Protein AF-A0A139HAS5-F1 (afdb_monomer)

Solvent-accessible surface area (backbone atoms only — not comparable to full-atom values): 5647 Å² total; per-residue (Å²): 131,67,65,69,60,57,53,52,50,51,52,53,50,53,53,50,50,51,53,52,48,50,50,51,52,64,73,72,41,77,68,82,78,64,56,66,49,66,42,53,45,99,86,67,42,25,51,62,56,49,54,52,52,55,51,48,53,52,48,52,50,48,44,73,76,62,57,64,87,67,73,79,74,75,75,75,53,75,66,62,58,52,57,57,51,54,62,65,58,58,80,76,112

Secondary structure (DSSP, 8-state):
--HHHHHHHHHHHHHHHHHHHHHHHHHHS--TTTHHHHS--TTS--HHHHHHHHHHHHHHHHHHHH-----------HHHHHHHHHHHHHTT-

Mean predicted aligned error: 18.49 Å

Organism: NCBI:txid321146

Foldseek 3Di:
DDVVVVVVVVVVVVVVVVVVVVVCCVVVPPPPDDCQQVPQDPVRDGPVRVVVVVVVVVVVVCCVVPVDVPPPPPPPPPVVVVVVVVVVVVVVD

Sequence (93 aa):
MNDHVVILLCLLGAGAALLLGYAIFRYFMPSAGRNDIERPGPDGMTQVQYMRTVRLRNHEQLQAMYAPRQPRRTMYTHEEYNHRTSDATSDFY

Structure (mmCIF, N/CA/C/O backbone):
data_AF-A0A139HAS5-F1
#
_entry.id   AF-A0A139HAS5-F1
#
loop_
_atom_site.group_PDB
_atom_site.id
_atom_site.type_symbol
_atom_site.label_atom_id
_atom_site.label_alt_id
_atom_site.label_comp_id
_atom_site.label_asym_id
_atom_site.label_entity_id
_atom_site.label_seq_id
_atom_site.pdbx_PDB_ins_code
_atom_site.Cartn_x
_atom_site.Cartn_y
_atom_site.Cartn_z
_atom_site.occupancy
_atom_site.B_iso_or_equiv
_atom_site.auth_seq_id
_atom_site.auth_comp_id
_atom_site.auth_asym_id
_atom_site.auth_atom_id
_atom_site.pdbx_PDB_model_num
ATOM 1 N N . MET A 1 1 ? 26.748 0.355 -39.543 1.00 58.41 1 MET A N 1
ATOM 2 C CA . MET A 1 1 ? 25.728 -0.273 -38.673 1.00 58.41 1 MET A CA 1
ATOM 3 C C . MET A 1 1 ? 24.792 0.854 -38.262 1.00 58.41 1 MET A C 1
ATOM 5 O O . MET A 1 1 ? 25.310 1.901 -37.922 1.00 58.41 1 MET A O 1
ATOM 9 N N . ASN A 1 2 ? 23.472 0.733 -38.437 1.00 79.06 2 ASN A N 1
ATOM 10 C CA . ASN A 1 2 ? 22.560 1.874 -38.265 1.00 79.06 2 ASN A CA 1
ATOM 11 C C . ASN A 1 2 ? 22.324 2.162 -36.777 1.00 79.06 2 ASN A C 1
ATOM 13 O O . ASN A 1 2 ? 21.598 1.419 -36.117 1.00 79.06 2 ASN A O 1
ATOM 17 N N . ASP A 1 3 ? 22.902 3.250 -36.274 1.00 84.38 3 ASP A N 1
ATOM 18 C CA . ASP A 1 3 ? 22.865 3.654 -34.859 1.00 84.38 3 ASP A CA 1
ATOM 19 C C . ASP A 1 3 ? 21.434 3.771 -34.309 1.00 84.38 3 ASP A C 1
ATOM 21 O O . ASP A 1 3 ? 21.150 3.402 -33.170 1.00 84.38 3 ASP A O 1
ATOM 25 N N . HIS A 1 4 ? 20.489 4.177 -35.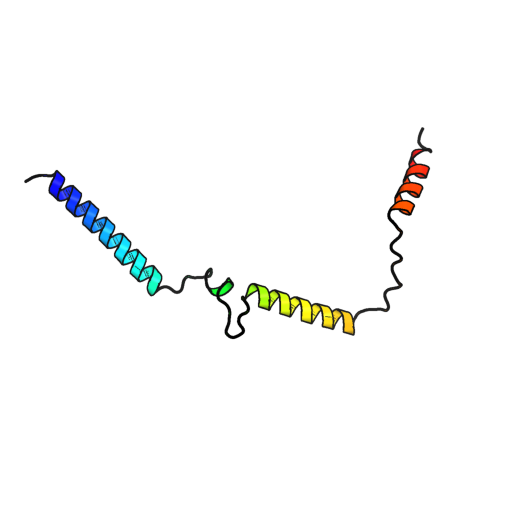159 1.00 86.44 4 HIS A N 1
ATOM 26 C CA . HIS A 1 4 ? 19.065 4.238 -34.830 1.00 86.44 4 HIS A CA 1
ATOM 27 C C . HIS A 1 4 ? 18.473 2.880 -34.423 1.00 86.44 4 HIS A C 1
ATOM 29 O O . HIS A 1 4 ? 17.635 2.820 -33.526 1.00 86.44 4 HIS A O 1
ATOM 35 N N . VAL A 1 5 ? 18.919 1.783 -35.044 1.00 89.62 5 VAL A N 1
ATOM 36 C CA . VAL A 1 5 ? 18.423 0.431 -34.737 1.00 89.62 5 VAL A CA 1
ATOM 37 C C . VAL A 1 5 ? 18.875 0.003 -33.343 1.00 89.62 5 VAL A C 1
ATOM 39 O O . VAL A 1 5 ? 18.093 -0.574 -32.591 1.00 89.62 5 VAL A O 1
ATOM 42 N N . VAL A 1 6 ? 20.112 0.341 -32.971 1.00 89.81 6 VAL A N 1
ATOM 43 C CA . VAL A 1 6 ? 20.672 0.037 -31.646 1.00 89.81 6 VAL A CA 1
ATOM 44 C C . VAL A 1 6 ? 19.913 0.795 -30.555 1.00 89.81 6 VAL A C 1
ATOM 46 O O . VAL A 1 6 ? 19.538 0.213 -29.538 1.00 89.81 6 VAL A O 1
ATOM 49 N N . ILE A 1 7 ? 19.621 2.076 -30.792 1.00 89.31 7 ILE A N 1
ATOM 50 C CA . ILE A 1 7 ? 18.888 2.930 -29.849 1.00 89.31 7 ILE A CA 1
ATOM 51 C C . ILE A 1 7 ? 17.464 2.406 -29.621 1.00 89.31 7 ILE A C 1
ATOM 53 O O . ILE A 1 7 ? 17.025 2.293 -28.475 1.00 89.31 7 ILE A O 1
ATOM 57 N N . LEU A 1 8 ? 16.756 2.034 -30.692 1.00 90.75 8 LEU A N 1
ATOM 58 C CA . LEU A 1 8 ? 15.398 1.493 -30.596 1.00 90.75 8 LEU A CA 1
ATOM 59 C C . LEU A 1 8 ? 15.359 0.166 -29.834 1.00 90.75 8 LEU A C 1
ATOM 61 O O . LEU A 1 8 ? 14.474 -0.036 -29.004 1.00 90.75 8 LEU A O 1
ATOM 65 N N . LEU A 1 9 ? 16.336 -0.713 -30.065 1.00 89.62 9 LEU A N 1
ATOM 66 C CA . LEU A 1 9 ? 16.424 -1.993 -29.366 1.00 89.62 9 LEU A CA 1
ATOM 67 C C . LEU A 1 9 ? 16.676 -1.801 -27.861 1.00 89.62 9 LEU A C 1
ATOM 69 O O . LEU A 1 9 ? 16.053 -2.473 -27.039 1.00 89.62 9 LEU A O 1
ATOM 73 N N . CYS A 1 10 ? 17.530 -0.839 -27.498 1.00 91.44 10 CYS A N 1
ATOM 74 C CA . CYS A 1 10 ? 17.784 -0.468 -26.105 1.00 91.44 10 CYS A CA 1
ATOM 75 C C . CYS A 1 10 ? 16.533 0.087 -25.411 1.00 91.44 10 CYS A C 1
ATOM 77 O O . CYS A 1 10 ? 16.217 -0.328 -24.299 1.00 91.44 10 CYS A O 1
ATOM 79 N N . LEU A 1 11 ? 15.798 0.992 -26.064 1.00 91.81 11 LEU A N 1
ATOM 80 C CA . LEU A 1 11 ? 14.552 1.556 -25.531 1.00 91.81 11 LEU A CA 1
ATOM 81 C C . LEU A 1 11 ? 13.482 0.482 -25.318 1.00 91.81 11 LEU A C 1
ATOM 83 O O . LEU A 1 11 ? 12.826 0.456 -24.277 1.00 91.81 11 LEU A O 1
ATOM 87 N N . LEU A 1 12 ? 13.336 -0.426 -26.283 1.00 92.81 12 LEU A N 1
ATOM 88 C CA . LEU A 1 12 ? 12.364 -1.513 -26.217 1.00 92.81 12 LEU A CA 1
ATOM 89 C C . LEU A 1 12 ? 12.735 -2.514 -25.111 1.00 92.81 12 LEU A C 1
ATOM 91 O O . LEU A 1 12 ? 11.875 -2.902 -24.321 1.00 92.81 12 LEU A O 1
ATOM 95 N N . GLY A 1 13 ? 14.022 -2.854 -24.982 1.00 90.25 13 GLY A N 1
ATOM 96 C CA . GLY A 1 13 ? 14.534 -3.695 -23.899 1.00 90.25 13 GLY A CA 1
ATOM 97 C C . GLY A 1 13 ? 14.363 -3.064 -22.514 1.00 90.25 13 GLY A C 1
ATOM 98 O O . GLY A 1 13 ? 13.888 -3.726 -21.593 1.00 90.25 13 GLY A O 1
ATOM 99 N N . ALA A 1 14 ? 14.677 -1.775 -22.369 1.00 90.62 14 ALA A N 1
ATOM 100 C CA . ALA A 1 14 ? 14.504 -1.043 -21.115 1.00 90.62 14 ALA A CA 1
ATOM 101 C C . ALA A 1 14 ? 13.024 -0.938 -20.710 1.00 90.62 14 ALA A C 1
ATOM 103 O O . ALA A 1 14 ? 12.682 -1.161 -19.548 1.00 90.62 14 ALA A O 1
ATOM 104 N N . GLY A 1 15 ? 12.134 -0.666 -21.670 1.00 90.75 15 GLY A N 1
ATOM 105 C CA . 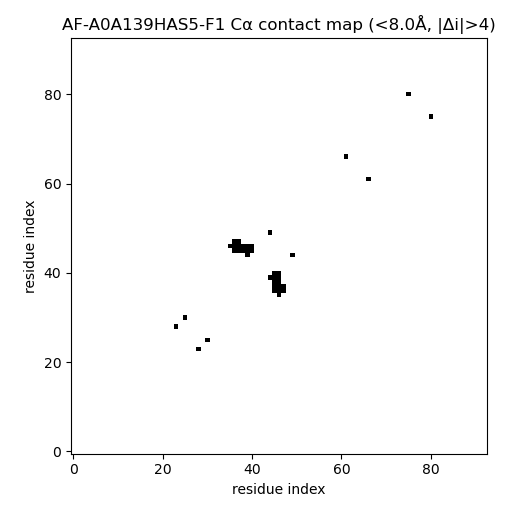GLY A 1 15 ? 10.689 -0.655 -21.440 1.00 90.75 15 GLY A CA 1
ATOM 106 C C . GLY A 1 15 ? 10.159 -2.026 -21.015 1.00 90.75 15 GLY A C 1
ATOM 107 O O . GLY A 1 15 ? 9.431 -2.129 -20.028 1.00 90.75 15 GLY A O 1
ATOM 108 N N . ALA A 1 16 ? 10.577 -3.093 -21.701 1.00 91.00 16 ALA A N 1
ATOM 109 C CA . ALA A 1 16 ? 10.194 -4.459 -21.352 1.00 91.00 16 ALA A CA 1
ATOM 110 C C . ALA A 1 16 ? 10.685 -4.856 -19.950 1.00 91.00 16 ALA A C 1
ATOM 112 O O . ALA A 1 16 ? 9.918 -5.424 -19.175 1.00 91.00 16 ALA A O 1
ATOM 113 N N . ALA A 1 17 ? 11.926 -4.507 -19.594 1.00 90.06 17 ALA A N 1
ATOM 114 C CA . ALA A 1 17 ? 12.493 -4.777 -18.275 1.00 90.06 17 ALA A CA 1
ATOM 115 C C . ALA A 1 17 ? 11.747 -4.033 -17.155 1.00 90.06 17 ALA A C 1
ATOM 117 O O . ALA A 1 17 ? 11.480 -4.618 -16.106 1.00 90.06 17 ALA A O 1
ATOM 118 N N . LEU A 1 18 ? 11.354 -2.775 -17.388 1.00 89.88 18 LEU A N 1
ATOM 119 C CA . LEU A 1 18 ? 10.541 -2.006 -16.442 1.00 89.88 18 LEU A CA 1
ATOM 120 C C . LEU A 1 18 ? 9.157 -2.626 -16.234 1.00 89.88 18 LEU A C 1
ATOM 122 O O . LEU A 1 18 ? 8.707 -2.725 -15.094 1.00 89.88 18 LEU A O 1
ATOM 126 N N . LEU A 1 19 ? 8.497 -3.077 -17.303 1.00 86.75 19 LEU A N 1
ATOM 127 C CA . LEU A 1 19 ? 7.186 -3.728 -17.210 1.00 86.75 19 LEU A CA 1
ATOM 128 C C . LEU A 1 19 ? 7.266 -5.078 -16.491 1.00 86.75 19 LEU A C 1
ATOM 130 O O . LEU A 1 19 ? 6.423 -5.369 -15.645 1.00 86.75 19 LEU A O 1
ATOM 134 N N . LEU A 1 20 ? 8.296 -5.878 -16.783 1.00 87.31 20 LEU A N 1
ATOM 135 C CA . LEU A 1 20 ? 8.556 -7.146 -16.098 1.00 87.31 20 LEU A CA 1
ATOM 136 C C . LEU A 1 20 ? 8.855 -6.929 -14.616 1.00 87.31 20 LEU A C 1
ATOM 138 O O . LEU A 1 20 ? 8.254 -7.592 -13.774 1.00 87.31 20 LEU A O 1
ATOM 142 N N . GLY A 1 21 ? 9.720 -5.965 -14.294 1.00 84.25 21 GLY A N 1
ATOM 143 C CA . GLY A 1 21 ? 9.983 -5.556 -12.919 1.00 84.25 21 GLY A CA 1
ATOM 144 C C . GLY A 1 21 ? 8.687 -5.151 -12.224 1.00 84.25 21 GLY A C 1
ATOM 145 O O . GLY A 1 21 ? 8.306 -5.760 -11.230 1.00 84.25 21 GLY A O 1
ATOM 146 N N . TYR A 1 22 ? 7.941 -4.203 -12.789 1.00 83.31 22 TYR A N 1
ATOM 147 C CA . TYR A 1 22 ? 6.675 -3.746 -12.219 1.00 83.31 22 TYR A CA 1
ATOM 148 C C . TYR A 1 22 ? 5.680 -4.890 -11.984 1.00 83.31 22 TYR A C 1
ATOM 150 O O . TYR A 1 22 ? 5.081 -4.964 -10.913 1.00 83.31 22 TYR A O 1
ATOM 158 N N . ALA A 1 23 ? 5.537 -5.810 -12.940 1.00 82.38 23 ALA A N 1
ATOM 159 C CA . ALA A 1 23 ? 4.673 -6.974 -12.792 1.00 82.38 23 ALA A CA 1
ATOM 160 C C . ALA A 1 23 ? 5.129 -7.870 -11.630 1.00 82.38 23 ALA A C 1
ATOM 162 O O . ALA A 1 23 ? 4.323 -8.201 -10.763 1.00 82.38 23 ALA A O 1
ATOM 163 N N . ILE A 1 24 ? 6.417 -8.212 -11.557 1.00 82.31 24 ILE A N 1
ATOM 164 C CA . ILE A 1 24 ? 6.967 -9.046 -10.478 1.00 82.31 24 ILE A CA 1
ATOM 165 C C . ILE A 1 24 ? 6.749 -8.371 -9.120 1.00 82.31 24 ILE A C 1
ATOM 167 O O . ILE A 1 24 ? 6.219 -8.998 -8.207 1.00 82.31 24 ILE A O 1
ATOM 171 N N . PHE A 1 25 ? 7.067 -7.081 -8.998 1.00 78.19 25 PHE A N 1
ATOM 172 C CA . PHE A 1 25 ? 6.833 -6.314 -7.775 1.00 78.19 25 PHE A CA 1
ATOM 173 C C . PHE A 1 25 ? 5.338 -6.251 -7.417 1.00 78.19 25 PHE A C 1
ATOM 175 O O . PHE A 1 25 ? 4.984 -6.400 -6.253 1.00 78.19 25 PHE A O 1
ATOM 182 N N . ARG A 1 26 ? 4.437 -6.112 -8.396 1.00 72.69 26 ARG 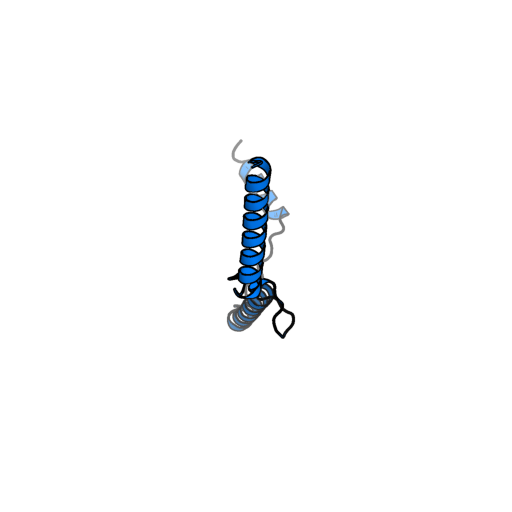A N 1
ATOM 183 C CA . ARG A 1 26 ? 2.981 -6.065 -8.178 1.00 72.69 26 ARG A CA 1
ATOM 184 C C . ARG A 1 26 ? 2.373 -7.402 -7.741 1.00 72.69 26 ARG A C 1
ATOM 186 O O . ARG A 1 26 ? 1.360 -7.381 -7.035 1.00 72.69 26 ARG A O 1
ATOM 193 N N . TYR A 1 27 ? 2.927 -8.525 -8.197 1.00 70.56 27 TYR A N 1
ATOM 194 C CA . TYR A 1 27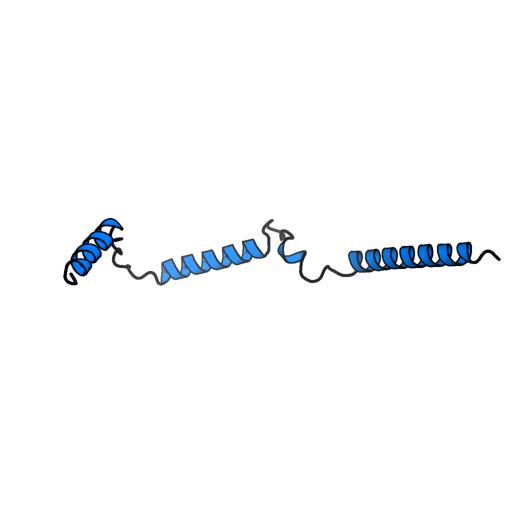 ? 2.437 -9.869 -7.869 1.00 70.56 27 TYR A CA 1
ATOM 195 C C . TYR A 1 27 ? 3.074 -10.441 -6.600 1.00 70.56 27 TYR A C 1
ATOM 197 O O . TYR A 1 27 ? 2.377 -11.092 -5.826 1.00 70.56 27 TYR A O 1
ATOM 205 N N . PHE A 1 28 ? 4.368 -10.197 -6.374 1.00 70.81 28 PHE A N 1
ATOM 206 C CA . PHE A 1 28 ? 5.105 -10.783 -5.251 1.00 70.81 28 PHE A CA 1
ATOM 207 C C . PHE A 1 28 ? 5.204 -9.878 -4.025 1.00 70.81 28 PHE A C 1
ATOM 209 O O . PHE A 1 28 ? 5.333 -10.407 -2.923 1.00 70.81 28 PHE A O 1
ATOM 216 N N . MET A 1 29 ? 5.118 -8.549 -4.161 1.00 65.81 29 MET A N 1
ATOM 217 C CA . MET A 1 29 ? 4.958 -7.699 -2.981 1.00 65.81 29 MET A CA 1
ATOM 218 C C . MET A 1 29 ? 3.470 -7.570 -2.648 1.00 65.81 29 MET A C 1
ATOM 220 O O . MET A 1 29 ? 2.707 -7.036 -3.462 1.00 65.81 29 MET A O 1
ATOM 224 N N . PRO A 1 30 ? 3.033 -7.999 -1.447 1.00 60.53 30 PRO A N 1
ATOM 225 C CA . PRO A 1 30 ? 1.749 -7.572 -0.916 1.00 60.53 30 PRO A CA 1
ATOM 226 C C . PRO A 1 30 ? 1.766 -6.048 -0.945 1.00 60.53 30 PRO A C 1
ATOM 228 O O . PRO A 1 30 ? 2.707 -5.441 -0.436 1.00 60.53 30 PRO A O 1
ATOM 231 N N . SER A 1 31 ? 0.793 -5.423 -1.612 1.00 59.16 31 SER A N 1
ATOM 232 C CA . SER A 1 31 ? 0.721 -3.965 -1.670 1.00 59.16 31 SER A CA 1
ATOM 233 C C . SER A 1 31 ? 0.653 -3.438 -0.243 1.00 59.16 31 SER A C 1
ATOM 235 O O . SER A 1 31 ? -0.396 -3.523 0.390 1.00 59.16 31 SER A O 1
ATOM 237 N N . ALA A 1 32 ? 1.783 -2.945 0.262 1.00 57.28 32 ALA A N 1
ATOM 238 C CA . ALA A 1 32 ? 1.913 -2.492 1.629 1.00 57.28 32 ALA A CA 1
ATOM 239 C C . ALA A 1 32 ? 0.909 -1.355 1.864 1.00 57.28 32 ALA A C 1
ATOM 241 O O . ALA A 1 32 ? 1.072 -0.240 1.374 1.00 57.28 32 ALA A O 1
ATOM 242 N N . GLY A 1 33 ? -0.173 -1.665 2.572 1.00 54.50 33 GLY A N 1
ATOM 243 C CA . GLY A 1 33 ? -0.965 -0.681 3.298 1.00 54.50 33 GLY A CA 1
ATOM 244 C C . GLY A 1 33 ? -2.159 -0.037 2.597 1.00 54.50 33 GLY A C 1
ATOM 245 O O . GLY A 1 33 ? -2.905 0.642 3.294 1.00 54.50 33 GLY A O 1
ATOM 246 N N . ARG A 1 34 ? -2.413 -0.227 1.289 1.00 53.28 34 ARG A N 1
ATOM 247 C CA . ARG A 1 34 ? -3.627 0.358 0.662 1.00 53.28 34 ARG A CA 1
ATOM 248 C C . ARG A 1 34 ? -4.759 -0.633 0.421 1.00 53.28 34 ARG A C 1
ATOM 250 O O . ARG A 1 34 ? -5.916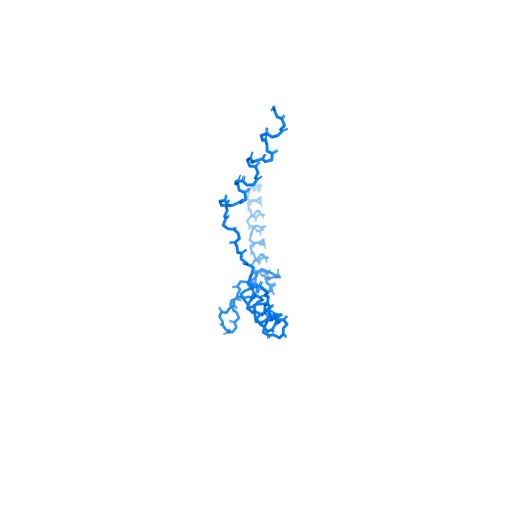 -0.284 0.619 1.00 53.28 34 ARG A O 1
ATOM 257 N N .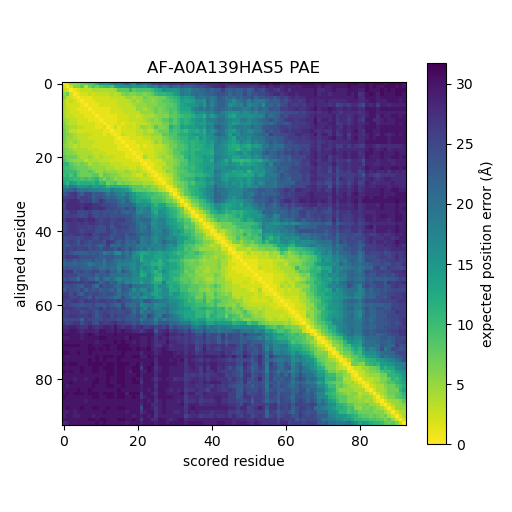 ASN A 1 35 ? -4.437 -1.872 0.062 1.00 52.62 35 ASN A N 1
ATOM 258 C CA . ASN A 1 35 ? -5.471 -2.853 -0.264 1.00 52.62 35 ASN A CA 1
ATOM 259 C C . ASN A 1 35 ? -6.136 -3.432 0.989 1.00 52.62 35 ASN A C 1
ATOM 261 O O . ASN A 1 35 ? -7.296 -3.806 0.923 1.00 52.62 35 ASN A O 1
ATOM 265 N N . ASP A 1 36 ? -5.452 -3.471 2.133 1.00 53.22 36 ASP A N 1
ATOM 266 C CA . ASP A 1 36 ? -5.994 -4.103 3.347 1.00 53.22 36 ASP A CA 1
ATOM 267 C C . ASP A 1 36 ? -7.065 -3.250 4.048 1.00 53.22 36 ASP A C 1
ATOM 269 O O . ASP A 1 36 ? -7.912 -3.778 4.763 1.00 53.22 36 ASP A O 1
ATOM 273 N N . ILE A 1 37 ? -7.075 -1.936 3.795 1.00 55.44 37 ILE A N 1
ATOM 274 C CA . ILE A 1 37 ? -8.058 -1.003 4.364 1.00 55.44 37 ILE A CA 1
ATOM 275 C C . ILE A 1 37 ? -9.409 -1.125 3.641 1.00 55.44 37 ILE A C 1
ATOM 277 O O . ILE A 1 37 ? -10.460 -1.014 4.275 1.00 55.44 37 ILE A O 1
ATOM 281 N N . GLU A 1 38 ? -9.383 -1.360 2.326 1.00 54.59 38 GLU A N 1
ATOM 282 C CA . GLU A 1 38 ? -10.574 -1.452 1.469 1.00 54.59 38 GLU A CA 1
ATOM 283 C C . GLU A 1 38 ? -11.005 -2.884 1.160 1.00 54.59 38 GLU A C 1
ATOM 285 O O . GLU A 1 38 ? -12.157 -3.096 0.784 1.00 54.59 38 GLU A O 1
ATOM 290 N N . ARG A 1 39 ? -10.126 -3.879 1.322 1.00 61.75 39 ARG A N 1
ATOM 291 C CA . ARG A 1 39 ? -10.495 -5.275 1.101 1.00 61.75 39 ARG A CA 1
ATOM 292 C C . ARG A 1 39 ? -11.487 -5.698 2.189 1.00 61.75 39 ARG A C 1
ATOM 294 O O . ARG A 1 39 ? -11.151 -5.633 3.373 1.00 61.75 39 ARG A O 1
ATOM 301 N N . PRO A 1 40 ? -12.703 -6.132 1.815 1.00 58.44 40 PRO A N 1
ATOM 302 C CA . PRO A 1 40 ? -13.646 -6.685 2.771 1.00 58.44 40 PRO A CA 1
ATOM 303 C C . PRO A 1 40 ? -12.998 -7.877 3.480 1.00 58.44 40 PRO A C 1
ATOM 305 O O . PRO A 1 40 ? -12.445 -8.763 2.822 1.00 58.44 40 PRO A O 1
ATOM 308 N N . GLY A 1 41 ? -13.035 -7.883 4.812 1.00 64.94 41 GLY A N 1
ATOM 309 C CA . GLY A 1 41 ? -12.647 -9.049 5.600 1.00 64.94 41 GLY A CA 1
ATOM 310 C C . GLY A 1 41 ? -13.579 -10.245 5.341 1.00 64.94 41 GLY A C 1
ATOM 311 O O . GLY A 1 41 ? -14.508 -10.144 4.536 1.00 64.94 41 GLY A O 1
ATOM 312 N N . PRO A 1 42 ? -13.387 -11.373 6.049 1.00 63.97 42 PRO A N 1
ATOM 313 C CA . PRO A 1 42 ? -14.257 -12.553 5.941 1.00 63.97 42 PRO A CA 1
ATOM 314 C C . PRO A 1 42 ? -15.749 -12.224 6.118 1.00 63.97 42 PRO A C 1
ATOM 316 O O . PRO A 1 42 ? -16.603 -12.854 5.503 1.00 63.97 42 PRO A O 1
ATOM 319 N N . ASP A 1 43 ? -16.039 -11.181 6.898 1.00 65.25 43 ASP A N 1
ATOM 320 C CA . ASP A 1 43 ? -17.386 -10.722 7.240 1.00 65.25 43 ASP A CA 1
ATOM 321 C C . ASP A 1 43 ? -17.948 -9.672 6.258 1.00 65.25 43 ASP A C 1
ATOM 323 O O . ASP A 1 43 ? -18.981 -9.057 6.518 1.00 65.25 43 ASP A O 1
ATOM 327 N N . GLY A 1 44 ? -17.252 -9.393 5.149 1.00 69.06 44 GLY A N 1
ATOM 328 C CA . GLY A 1 44 ? -17.685 -8.423 4.136 1.00 69.06 44 GLY A CA 1
ATOM 329 C C . GLY A 1 44 ? -17.540 -6.948 4.539 1.00 69.06 44 GLY A C 1
ATOM 330 O O . GLY A 1 44 ? -17.851 -6.066 3.741 1.00 69.06 44 GLY A O 1
ATOM 331 N N . MET A 1 45 ? -17.043 -6.655 5.743 1.00 68.06 45 MET A N 1
ATOM 332 C CA . MET A 1 45 ? -16.787 -5.289 6.209 1.00 68.06 45 MET A CA 1
ATOM 333 C C . MET A 1 45 ? -15.344 -4.874 5.928 1.00 68.06 45 MET A C 1
ATOM 335 O O . MET A 1 45 ? -14.409 -5.650 6.137 1.00 68.06 45 MET A O 1
ATOM 339 N N . THR A 1 46 ? -15.154 -3.632 5.488 1.00 77.25 46 THR A N 1
ATOM 340 C CA . THR A 1 46 ? -13.813 -3.046 5.369 1.00 77.25 46 THR A CA 1
ATOM 341 C C . THR A 1 46 ? -13.242 -2.741 6.757 1.00 77.25 46 THR A C 1
ATOM 343 O O . THR A 1 46 ? -13.989 -2.541 7.721 1.00 77.25 46 THR A O 1
ATOM 346 N N . GLN A 1 47 ? -11.914 -2.665 6.886 1.00 76.00 47 GLN A N 1
ATOM 347 C CA . GLN A 1 47 ? -11.251 -2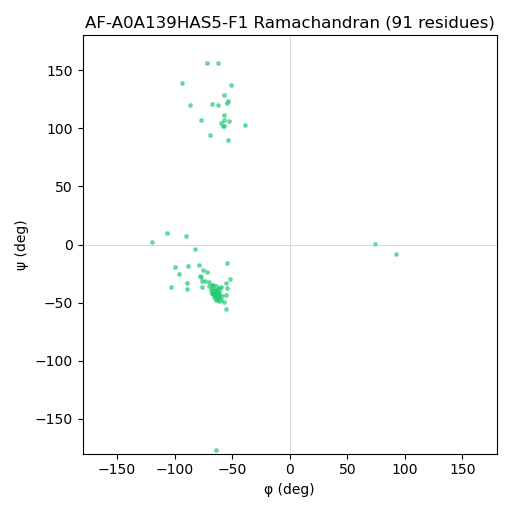.400 8.172 1.00 76.00 47 GLN A CA 1
ATOM 348 C C . GLN A 1 47 ? -11.777 -1.116 8.843 1.00 76.00 47 GLN A C 1
ATOM 350 O O . GLN A 1 47 ? -11.976 -1.063 10.059 1.00 76.00 47 GLN A O 1
ATOM 355 N N . VAL A 1 48 ? -12.068 -0.089 8.040 1.00 76.50 48 VAL A N 1
ATOM 356 C CA . VAL A 1 48 ? -12.614 1.197 8.504 1.00 76.50 48 VAL A CA 1
ATOM 357 C C . VAL A 1 48 ? -14.028 1.040 9.060 1.00 76.50 48 VAL A C 1
ATOM 359 O O . VAL A 1 48 ? -14.353 1.606 10.106 1.00 76.50 48 VAL A O 1
ATOM 362 N N . GLN A 1 49 ? -14.871 0.255 8.386 1.00 78.25 49 GLN A N 1
ATOM 363 C CA . GLN A 1 49 ? -16.223 -0.043 8.854 1.00 78.25 49 GLN A CA 1
ATOM 364 C C . GLN A 1 49 ? -16.176 -0.819 10.168 1.00 78.25 49 GLN A C 1
ATOM 366 O O . GLN A 1 49 ? -16.867 -0.443 11.111 1.00 78.25 49 GLN A O 1
ATOM 371 N N . TYR A 1 50 ? -15.305 -1.826 10.272 1.00 81.62 50 TYR A N 1
ATOM 372 C CA . TYR A 1 50 ? -15.109 -2.574 11.511 1.00 81.62 50 TYR A CA 1
ATOM 373 C C . TYR A 1 50 ? -14.711 -1.656 12.675 1.00 81.62 50 TYR A C 1
ATOM 375 O O . TYR A 1 50 ? -15.348 -1.673 13.730 1.00 81.62 50 TYR A O 1
ATOM 383 N N . MET A 1 51 ? -13.715 -0.786 12.474 1.00 83.00 51 MET A N 1
ATOM 384 C CA . MET A 1 51 ? -13.274 0.152 13.511 1.00 83.00 51 MET A CA 1
ATOM 385 C C . MET A 1 51 ? -14.371 1.130 13.934 1.00 83.00 51 MET A C 1
ATOM 387 O O . MET A 1 51 ? -14.506 1.436 15.123 1.00 83.00 51 MET A O 1
ATOM 391 N N . ARG A 1 52 ? -15.195 1.588 12.985 1.00 83.12 52 ARG A N 1
ATOM 392 C CA . ARG A 1 52 ? -16.369 2.410 13.290 1.00 83.12 52 ARG A CA 1
ATOM 393 C C . ARG A 1 52 ? -17.359 1.647 14.171 1.00 83.12 52 ARG A C 1
ATOM 395 O O . ARG A 1 52 ? -17.809 2.192 15.176 1.00 83.12 52 ARG A O 1
ATOM 402 N N . THR A 1 53 ? -17.657 0.396 13.835 1.00 84.50 53 THR A N 1
ATOM 403 C CA . THR A 1 53 ? -18.598 -0.448 14.584 1.00 84.50 53 THR A CA 1
ATOM 404 C C . THR A 1 53 ? -18.116 -0.714 16.009 1.00 84.50 53 THR A C 1
ATOM 406 O O . THR A 1 53 ? -18.896 -0.599 16.952 1.00 84.50 53 THR A O 1
ATOM 409 N N . VAL A 1 54 ? -16.823 -0.997 16.199 1.00 85.25 54 VAL A N 1
ATOM 410 C CA . VAL A 1 54 ? -16.231 -1.186 17.536 1.00 85.25 54 VAL A CA 1
ATOM 411 C C . VAL A 1 54 ? -16.363 0.083 18.378 1.00 85.25 54 VAL A C 1
ATOM 413 O O . VAL A 1 54 ? -16.750 0.015 19.546 1.00 85.25 54 VAL A O 1
ATOM 416 N N . ARG A 1 55 ? -16.096 1.251 17.780 1.00 85.75 55 ARG A N 1
ATOM 417 C CA . ARG A 1 55 ? -16.218 2.537 18.476 1.00 85.75 55 ARG A CA 1
ATOM 418 C C . ARG A 1 55 ? -17.654 2.815 18.913 1.00 85.75 55 ARG A C 1
ATOM 420 O O . ARG A 1 55 ? -17.855 3.274 20.031 1.00 85.75 55 ARG A O 1
ATOM 427 N N . LEU A 1 56 ? -18.630 2.519 18.055 1.00 86.06 56 LEU A N 1
ATOM 428 C CA . LEU A 1 56 ? -20.052 2.694 18.357 1.00 86.06 56 LEU A CA 1
ATOM 429 C C . LEU A 1 56 ? -20.501 1.781 19.501 1.00 86.06 56 LEU A C 1
ATOM 431 O O . LEU A 1 56 ? -21.064 2.276 20.469 1.00 86.06 56 LEU A O 1
ATOM 435 N N . ARG A 1 57 ? -20.155 0.489 19.455 1.00 83.81 57 ARG A N 1
ATOM 436 C CA . ARG A 1 57 ? -20.503 -0.473 20.517 1.00 83.81 57 ARG A CA 1
ATOM 437 C C . ARG A 1 57 ? -19.941 -0.070 21.876 1.00 83.81 57 ARG A C 1
ATOM 439 O O . ARG A 1 57 ? -20.642 -0.129 22.879 1.00 83.81 57 ARG A O 1
ATOM 446 N N . ASN A 1 58 ? -18.680 0.359 21.909 1.00 83.94 58 ASN A N 1
ATOM 447 C CA . ASN A 1 58 ? -18.061 0.821 23.148 1.00 83.94 58 ASN A CA 1
ATOM 448 C C . ASN A 1 58 ? -18.737 2.107 23.654 1.00 83.94 58 ASN A C 1
ATOM 450 O O . ASN A 1 58 ? -18.998 2.260 24.843 1.00 83.94 58 ASN A O 1
ATOM 454 N N . HIS A 1 59 ? -19.096 3.017 22.745 1.00 81.12 59 HIS A N 1
ATOM 455 C CA . HIS A 1 59 ? -19.826 4.227 23.107 1.00 81.12 59 HIS A CA 1
ATOM 456 C C . HIS A 1 59 ? -21.220 3.924 23.677 1.00 81.12 59 HIS A C 1
ATOM 458 O O . HIS A 1 59 ? -21.580 4.495 24.699 1.00 81.12 59 HIS A O 1
ATOM 464 N N . GLU A 1 60 ? -21.971 2.998 23.079 1.00 77.81 60 GLU A N 1
ATOM 465 C CA . GLU A 1 60 ? -23.275 2.542 23.580 1.00 77.81 60 GLU A CA 1
ATOM 466 C C . GLU A 1 60 ? -23.162 1.893 24.964 1.00 77.81 60 GLU A C 1
ATOM 468 O O . GLU A 1 60 ? -23.972 2.176 25.843 1.00 77.81 60 GLU A O 1
ATOM 473 N N . GLN A 1 61 ? -22.131 1.076 25.197 1.00 80.25 61 GLN A N 1
ATOM 474 C CA . GLN A 1 61 ? -21.883 0.462 26.505 1.00 80.25 61 GLN A CA 1
ATOM 475 C C . GLN A 1 61 ? -21.530 1.499 27.572 1.00 80.25 61 GLN A C 1
ATOM 477 O O . GLN A 1 61 ? -22.077 1.465 28.673 1.00 80.25 61 GLN A O 1
ATOM 482 N N . LEU A 1 62 ? -20.655 2.451 27.244 1.00 73.75 62 LEU A N 1
ATOM 483 C CA . LEU A 1 62 ? -20.304 3.543 28.147 1.00 73.75 62 LEU A CA 1
ATOM 484 C C . LEU A 1 62 ? -21.510 4.440 28.430 1.00 73.75 62 LEU A C 1
ATOM 486 O O . LEU A 1 62 ? -21.702 4.849 29.569 1.00 73.75 62 LEU A O 1
ATOM 490 N N . GLN A 1 63 ? -22.355 4.710 27.435 1.00 75.94 63 GLN A N 1
ATOM 491 C CA . GLN A 1 63 ? -23.618 5.409 27.656 1.00 75.94 63 GLN A CA 1
ATOM 492 C C . GLN A 1 63 ? -24.559 4.592 28.546 1.00 75.94 63 GLN A C 1
ATOM 494 O O . GLN A 1 63 ? -25.109 5.140 29.486 1.00 75.94 63 GLN A O 1
ATOM 499 N N . ALA A 1 64 ? -24.721 3.289 28.334 1.00 75.12 64 ALA A N 1
ATOM 500 C CA . ALA A 1 64 ? -25.598 2.472 29.172 1.00 75.12 64 ALA A CA 1
ATOM 501 C C . ALA A 1 64 ? -25.120 2.389 30.635 1.00 75.12 64 ALA A C 1
ATOM 503 O O . ALA A 1 64 ? -25.937 2.368 31.553 1.00 75.12 64 ALA A O 1
ATOM 504 N N . MET A 1 65 ? -23.803 2.351 30.851 1.00 73.00 65 MET A N 1
ATOM 505 C CA . MET A 1 65 ? -23.197 2.154 32.170 1.00 73.00 65 MET A CA 1
ATOM 506 C C . MET A 1 65 ? -22.956 3.464 32.929 1.00 73.00 65 MET A C 1
ATOM 508 O O . MET A 1 65 ? -23.061 3.496 34.153 1.00 73.00 65 MET A O 1
ATOM 512 N N . TYR A 1 66 ? -22.646 4.542 32.207 1.00 67.50 66 TYR A N 1
ATOM 513 C CA . TYR A 1 66 ? -22.279 5.834 32.781 1.00 67.50 66 TYR A CA 1
ATOM 514 C C . TYR A 1 66 ? -23.207 6.968 32.397 1.00 67.50 66 TYR A C 1
ATOM 516 O O . TYR A 1 66 ? -22.913 8.074 32.835 1.00 67.50 66 TYR A O 1
ATOM 524 N N . ALA A 1 67 ? -24.288 6.765 31.626 1.00 60.50 67 ALA A N 1
ATOM 525 C CA . ALA A 1 67 ? -25.297 7.808 31.477 1.00 60.50 67 ALA A CA 1
ATOM 526 C C . ALA A 1 67 ? -25.798 8.152 32.879 1.00 60.50 67 ALA A C 1
ATOM 528 O O . ALA A 1 67 ? -26.567 7.389 33.475 1.00 60.50 67 ALA A O 1
ATOM 529 N N . PRO A 1 68 ? -25.416 9.321 33.423 1.00 59.56 68 PRO A N 1
ATOM 530 C CA . PRO A 1 68 ? -26.176 9.868 34.513 1.00 59.56 68 PRO A CA 1
ATOM 531 C C . PRO A 1 68 ? -27.560 10.111 33.912 1.00 59.56 68 PRO A C 1
ATOM 533 O O . PRO A 1 68 ? -27.700 10.305 32.699 1.00 59.56 68 PRO A O 1
ATOM 536 N N . ARG A 1 69 ? -28.594 10.147 34.743 1.00 58.50 69 ARG A N 1
ATOM 537 C CA . ARG A 1 69 ? -29.832 10.831 34.374 1.00 58.50 69 ARG A CA 1
ATOM 538 C C . ARG A 1 69 ? -29.441 12.251 33.965 1.00 58.50 69 ARG A C 1
ATOM 540 O O . ARG A 1 69 ? -29.311 13.115 34.826 1.00 58.50 69 ARG A O 1
ATOM 547 N N . GLN A 1 70 ? -29.143 12.478 32.686 1.00 58.50 70 GLN A N 1
ATOM 548 C CA . GLN A 1 70 ? -28.862 13.811 32.200 1.00 58.50 70 GLN A CA 1
ATOM 549 C C . GLN A 1 70 ? -30.167 14.559 32.449 1.00 58.50 70 GLN A C 1
ATOM 551 O O . GLN A 1 70 ? -31.210 14.099 31.965 1.00 58.50 70 GLN A O 1
ATOM 556 N N . PRO A 1 71 ? -30.170 15.642 33.249 1.00 56.97 71 PRO A N 1
ATOM 557 C CA . PRO A 1 71 ? -31.339 16.494 33.302 1.00 56.97 71 PRO A CA 1
ATOM 558 C C . PRO A 1 71 ? -31.604 16.871 31.854 1.00 56.97 71 PRO A C 1
ATOM 560 O O . PRO A 1 71 ? -30.690 17.334 31.169 1.00 56.97 71 PRO A O 1
ATOM 563 N N . ARG A 1 72 ? -32.808 16.537 31.375 1.00 55.12 72 ARG A N 1
ATOM 564 C CA . ARG A 1 72 ? -33.302 16.837 30.033 1.00 55.12 72 ARG A CA 1
ATOM 565 C C . ARG A 1 72 ? -32.816 18.235 29.693 1.00 55.12 72 ARG A C 1
ATOM 567 O O . ARG A 1 72 ? -33.327 19.204 30.245 1.00 55.12 72 ARG A O 1
ATOM 574 N N . ARG A 1 73 ? -31.774 18.325 28.865 1.00 56.53 73 ARG A N 1
ATOM 575 C CA . ARG A 1 73 ? -31.259 19.604 28.406 1.00 56.53 73 ARG A CA 1
ATOM 576 C C . ARG A 1 73 ? -32.365 20.096 27.494 1.00 56.53 73 ARG A C 1
ATOM 578 O O . ARG A 1 73 ? -32.491 19.625 26.368 1.00 56.53 73 ARG A O 1
ATOM 585 N N . THR A 1 74 ? -33.266 20.901 28.045 1.00 61.38 74 THR A N 1
ATOM 586 C CA . THR A 1 74 ? -34.233 21.660 27.275 1.00 61.38 74 THR A CA 1
ATOM 587 C C . THR A 1 74 ? -33.396 22.399 26.251 1.00 61.38 74 THR A C 1
ATOM 589 O O . THR A 1 74 ? -32.597 23.270 26.595 1.00 61.38 74 THR A O 1
ATOM 592 N N . MET A 1 75 ? -33.465 21.941 25.001 1.00 57.31 75 MET A N 1
ATOM 593 C CA . MET A 1 75 ? -33.001 22.734 23.882 1.00 57.31 75 MET A CA 1
ATOM 594 C C . MET A 1 75 ? -33.824 24.010 23.962 1.00 57.31 75 MET A C 1
ATOM 596 O O . MET A 1 75 ? -35.011 23.992 23.649 1.00 57.31 75 MET A O 1
ATOM 600 N N . TYR A 1 76 ? -33.213 25.075 24.472 1.00 58.88 76 TYR A N 1
ATOM 601 C CA . TYR A 1 76 ? -33.730 26.412 24.272 1.00 58.88 76 TYR A CA 1
ATOM 602 C C . TYR A 1 76 ? -33.798 26.590 22.761 1.00 58.88 76 TYR A C 1
ATOM 604 O O . TYR A 1 76 ? -32.781 26.529 22.064 1.00 58.88 76 TYR A O 1
ATOM 612 N N . THR A 1 77 ? -35.023 26.659 22.257 1.00 62.75 77 THR A N 1
ATOM 613 C CA . THR A 1 77 ? -35.325 26.917 20.858 1.00 62.75 77 THR A CA 1
ATOM 614 C C . THR A 1 77 ? -34.560 28.160 20.427 1.00 62.75 77 THR A C 1
ATOM 616 O O . THR A 1 77 ? -34.486 29.140 21.165 1.00 62.75 77 THR A O 1
ATOM 619 N N . HIS A 1 78 ? -33.968 28.103 19.236 1.00 56.00 78 HIS A N 1
ATOM 620 C CA . HIS A 1 78 ? -33.064 29.123 18.691 1.00 56.00 78 HIS A CA 1
ATOM 621 C C . HIS A 1 78 ? -33.666 30.548 18.678 1.00 56.00 78 HIS A C 1
ATOM 623 O O . HIS A 1 78 ? -32.936 31.529 18.559 1.00 56.00 78 HIS A O 1
ATOM 629 N N . GLU A 1 79 ? -34.987 30.656 18.830 1.00 59.69 79 GLU A N 1
ATOM 630 C CA . GLU A 1 79 ? -35.739 31.904 18.957 1.00 59.69 79 GLU A CA 1
ATOM 631 C C . GLU A 1 79 ? -35.495 32.635 20.287 1.00 59.69 79 GLU A C 1
ATOM 633 O O . GLU A 1 79 ? -35.391 33.860 20.302 1.00 59.69 79 GLU A O 1
ATOM 638 N N . GLU A 1 80 ? -35.315 31.914 21.398 1.00 56.81 80 GLU A N 1
ATOM 639 C CA . GLU A 1 80 ? -35.174 32.525 22.730 1.00 56.81 80 GLU A CA 1
ATOM 640 C C . GLU A 1 80 ? -33.776 33.133 22.942 1.00 56.81 80 GLU A C 1
ATOM 642 O O . GLU A 1 80 ? -33.611 34.121 23.657 1.00 56.81 80 GLU A O 1
ATOM 647 N N . TYR A 1 81 ? -32.761 32.591 22.257 1.00 59.22 81 TYR A N 1
ATOM 648 C CA . TYR A 1 81 ? -31.410 33.159 22.246 1.00 59.22 81 TYR A CA 1
ATOM 649 C C . TYR A 1 81 ? -31.375 34.508 21.518 1.00 59.22 81 TYR A C 1
ATOM 651 O O . TYR A 1 81 ? -30.767 35.455 22.014 1.00 59.22 81 TYR A O 1
ATOM 659 N N . ASN A 1 82 ? -32.083 34.613 20.388 1.00 59.72 82 ASN A N 1
ATOM 660 C CA . ASN A 1 82 ? -32.125 35.837 19.591 1.00 59.72 82 ASN A CA 1
ATOM 661 C C . ASN A 1 82 ? -32.846 36.980 20.321 1.00 59.72 82 ASN A C 1
ATOM 663 O O . ASN A 1 82 ? -32.377 38.116 20.264 1.00 59.72 82 ASN A O 1
ATOM 667 N N . HIS A 1 83 ? -33.920 36.681 21.061 1.00 57.91 83 HIS A N 1
ATOM 668 C CA . HIS A 1 83 ? -34.645 37.692 21.838 1.00 57.91 83 HIS A CA 1
ATOM 669 C C . HIS A 1 83 ? -33.809 38.247 23.004 1.00 57.91 83 HIS A C 1
ATOM 671 O O . HIS A 1 83 ? -33.861 39.433 23.316 1.00 57.91 83 HIS A O 1
ATOM 677 N N . ARG A 1 84 ? -32.977 37.410 23.636 1.00 56.69 84 ARG A N 1
ATOM 678 C CA . ARG A 1 84 ? -32.110 37.862 24.734 1.00 56.69 84 ARG A CA 1
ATOM 679 C C . ARG A 1 84 ? -30.937 38.712 24.246 1.00 56.69 84 ARG A C 1
ATOM 681 O O . ARG A 1 84 ? -30.468 39.590 24.964 1.00 56.69 84 ARG A O 1
ATOM 688 N N . THR A 1 85 ? -30.449 38.444 23.036 1.00 58.97 85 THR A N 1
ATOM 689 C CA . THR A 1 85 ? -29.388 39.247 22.417 1.00 58.97 85 THR A CA 1
ATOM 690 C C . THR A 1 85 ? -29.891 40.576 21.870 1.00 58.97 85 THR A C 1
ATOM 692 O O . THR A 1 85 ? -29.130 41.536 21.911 1.00 58.97 85 THR A O 1
ATOM 695 N N . SER A 1 86 ? -31.146 40.664 21.405 1.00 59.53 86 SER A N 1
ATOM 696 C CA . SER A 1 86 ? -31.715 41.936 20.940 1.00 59.53 86 SER A CA 1
ATOM 697 C C . SER A 1 86 ? -31.867 42.945 22.076 1.00 59.53 86 SER A C 1
ATOM 699 O O . SER A 1 86 ? -31.508 44.107 21.893 1.00 59.53 86 SER A O 1
ATOM 701 N N . ASP A 1 87 ? -32.289 42.486 23.258 1.00 60.09 87 ASP A N 1
ATOM 702 C CA . ASP A 1 87 ? -32.437 43.340 24.445 1.00 60.09 87 ASP A CA 1
ATOM 703 C C . ASP A 1 87 ? -31.073 43.848 24.951 1.00 60.09 87 ASP A C 1
ATOM 705 O O . ASP A 1 87 ? -30.938 44.989 25.378 1.00 60.09 87 ASP A O 1
ATOM 709 N N . ALA A 1 88 ? -30.018 43.033 24.837 1.00 60.75 88 ALA A N 1
ATOM 710 C CA . ALA A 1 88 ? -28.667 43.429 25.240 1.00 60.75 88 ALA A CA 1
ATOM 711 C C . ALA A 1 88 ? -28.023 44.460 24.295 1.00 60.75 88 ALA A C 1
ATOM 713 O O . ALA A 1 88 ? -27.105 45.172 24.695 1.00 60.75 88 ALA A O 1
ATOM 714 N N . THR A 1 89 ? -28.468 44.533 23.038 1.00 60.19 89 THR A N 1
ATOM 715 C CA . THR A 1 89 ? -27.943 45.489 22.049 1.00 60.19 89 THR A CA 1
ATOM 716 C C . THR A 1 89 ? -28.648 46.844 22.055 1.00 60.19 89 THR A C 1
ATOM 718 O O . THR A 1 89 ? -28.069 47.805 21.556 1.00 60.19 89 THR A O 1
ATOM 721 N N . SER A 1 90 ? -29.854 46.953 22.622 1.00 59.28 90 SER A N 1
ATOM 722 C CA . SER A 1 90 ? -30.578 48.230 22.724 1.00 59.28 90 SER A CA 1
ATOM 723 C C . SER A 1 90 ? -30.094 49.136 23.857 1.00 59.28 90 SER A C 1
ATOM 725 O O . SER A 1 90 ? -30.346 50.331 23.801 1.00 59.28 90 SER A O 1
ATOM 727 N N . ASP A 1 91 ? -29.370 48.605 24.846 1.00 58.66 91 ASP A N 1
ATOM 728 C CA . ASP A 1 91 ? -28.834 49.393 25.971 1.00 58.66 91 ASP A CA 1
ATOM 729 C C . ASP A 1 91 ? -27.516 50.127 25.635 1.00 58.66 91 ASP A C 1
ATOM 731 O O . ASP A 1 91 ? -26.982 50.869 26.461 1.00 58.66 91 ASP A O 1
ATOM 735 N N . PHE A 1 92 ? -26.967 49.918 24.431 1.00 59.25 92 PHE A N 1
ATOM 736 C CA . PHE A 1 92 ? -25.693 50.496 23.978 1.00 59.25 92 PHE A CA 1
ATOM 737 C C . PHE A 1 92 ? -25.841 51.633 22.950 1.00 59.25 92 PHE A C 1
ATOM 739 O O . PHE A 1 92 ? -24.827 52.061 22.391 1.00 59.25 92 P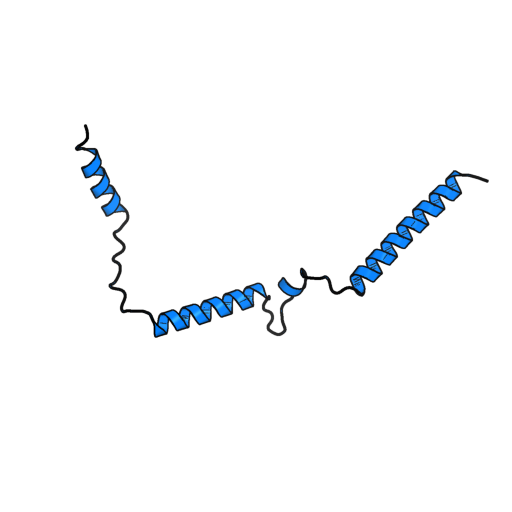HE A O 1
ATOM 746 N N . TYR A 1 93 ? -27.060 52.131 22.705 1.00 51.59 93 TYR A N 1
ATOM 747 C CA . TYR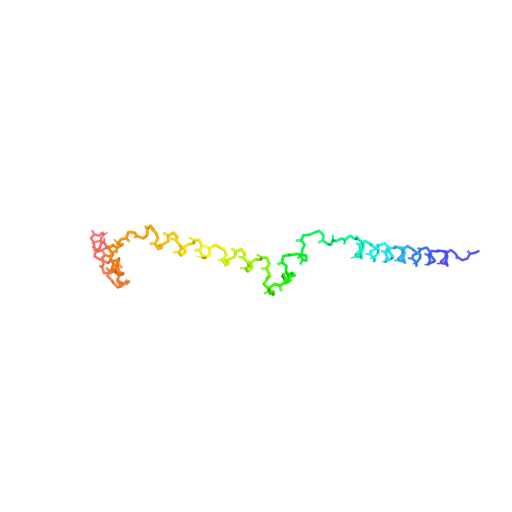 A 1 93 ? -27.321 53.258 21.800 1.00 51.59 93 TYR A CA 1
ATOM 748 C C . TYR A 1 93 ? -28.223 54.324 22.421 1.00 51.59 93 TYR A C 1
ATOM 750 O O . TYR A 1 93 ? -29.259 53.951 23.010 1.00 51.59 93 TYR A O 1
#

pLDDT: mean 71.42, std 13.15, range [51.59, 92.81]

Radius of gyration: 32.55 Å; Cα contacts (8 Å, |Δi|>4): 19; chains: 1; bounding box: 62×66×73 Å